Protein AF-A0A8X6QYH8-F1 (afdb_monomer_lite)

Foldseek 3Di:
DDDDDDPPDDPVNCLVVCVVQVAAEEEEADDDPDDPVVVVVSRHHYYYLYDDPPDDGDPVSVVVVVVCVVPTPGDYHYDYD

InterPro domains:
  IPR029021 Protein-tyrosine phosphatase-like [G3DSA:3.90.190.10] (4-81)
  IPR029021 Protein-tyrosine phosphatase-like [SSF52799] (4-81)
  IPR050561 Protein Tyrosine Phosphatase [PTHR23339] (9-81)

Organism: Nephila pilipes (NCBI:txid299642)

Structure (mmCIF, N/CA/C/O backbone):
data_AF-A0A8X6QYH8-F1
#
_entry.id   AF-A0A8X6QYH8-F1
#
loop_
_atom_site.group_PDB
_atom_site.id
_atom_site.type_symbol
_atom_site.label_atom_id
_atom_site.label_alt_id
_atom_site.label_comp_id
_atom_site.label_asym_id
_atom_site.label_entity_id
_atom_site.label_seq_id
_atom_site.pdbx_PDB_ins_code
_atom_site.Cartn_x
_atom_site.Cartn_y
_atom_site.Cartn_z
_atom_site.occupancy
_atom_site.B_iso_or_equiv
_atom_site.auth_seq_id
_atom_site.auth_comp_id
_atom_site.auth_asym_id
_atom_site.auth_atom_id
_atom_site.pdbx_PDB_model_num
ATOM 1 N N . MET A 1 1 ? 14.078 27.574 -19.742 1.00 38.06 1 ME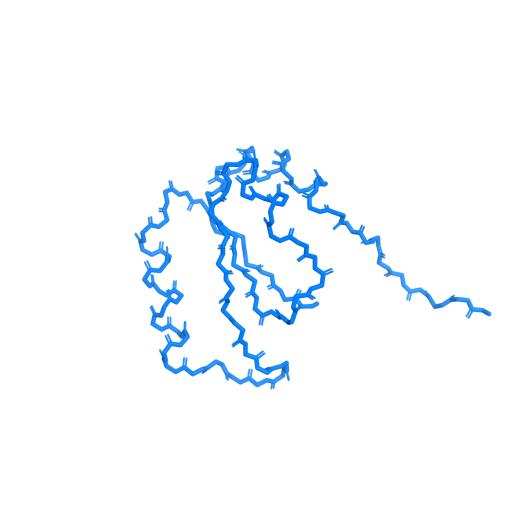T A N 1
ATOM 2 C CA . MET A 1 1 ? 12.659 27.239 -19.979 1.00 38.06 1 MET A CA 1
ATOM 3 C C . MET A 1 1 ? 12.323 26.004 -19.156 1.00 38.06 1 MET A C 1
ATOM 5 O O . MET A 1 1 ? 12.875 24.957 -19.469 1.00 38.06 1 MET A O 1
ATOM 9 N N . PRO A 1 2 ? 11.553 26.109 -18.061 1.00 42.69 2 PRO A N 1
ATOM 10 C CA . PRO A 1 2 ? 11.166 24.943 -17.278 1.00 42.69 2 PRO A CA 1
ATOM 11 C C . PRO A 1 2 ? 9.972 24.244 -17.943 1.00 42.69 2 PRO A C 1
ATOM 13 O O . PRO A 1 2 ? 9.059 24.895 -18.445 1.00 42.69 2 PRO A O 1
ATOM 16 N N . PHE A 1 3 ? 10.021 22.916 -17.989 1.00 44.19 3 PHE A N 1
ATOM 17 C CA . PHE A 1 3 ? 9.008 22.061 -18.601 1.00 44.19 3 PHE A CA 1
ATOM 18 C C . PHE A 1 3 ? 7.691 22.070 -17.791 1.00 44.19 3 PHE A C 1
ATOM 20 O O . PHE A 1 3 ? 7.713 21.959 -16.566 1.00 44.19 3 PHE A O 1
ATOM 27 N N . LEU A 1 4 ? 6.556 22.179 -18.499 1.00 47.34 4 LEU A N 1
ATOM 28 C CA . LEU A 1 4 ? 5.199 21.738 -18.107 1.00 47.34 4 LEU A CA 1
ATOM 29 C C . LEU A 1 4 ? 5.280 20.357 -17.409 1.00 47.34 4 LEU A C 1
ATOM 31 O O . LEU A 1 4 ? 6.038 19.510 -17.862 1.00 47.34 4 LEU A O 1
ATOM 35 N N . GLY A 1 5 ? 4.545 19.977 -16.368 1.00 44.84 5 GLY A N 1
ATOM 36 C CA . GLY A 1 5 ? 3.338 20.510 -15.762 1.00 44.84 5 GLY A CA 1
ATOM 37 C C . GLY A 1 5 ? 2.655 19.352 -15.026 1.00 44.84 5 GLY A C 1
ATOM 38 O O . GLY A 1 5 ? 1.939 18.589 -15.651 1.00 44.84 5 GLY A O 1
ATOM 39 N N . TYR A 1 6 ? 2.901 19.212 -13.723 1.00 44.50 6 TYR A N 1
ATOM 40 C CA . TYR A 1 6 ? 2.045 18.484 -12.778 1.00 44.50 6 TYR A CA 1
ATOM 41 C C . TYR A 1 6 ? 2.230 19.150 -11.415 1.00 44.50 6 TYR A C 1
ATOM 43 O O . TYR A 1 6 ? 3.379 19.349 -11.004 1.00 44.50 6 TYR A O 1
ATOM 51 N N . PRO A 1 7 ? 1.160 19.525 -10.697 1.00 51.81 7 PRO A N 1
ATOM 52 C CA . PRO A 1 7 ? 1.313 19.898 -9.304 1.00 51.81 7 PRO A CA 1
ATOM 53 C C . PRO A 1 7 ? 1.898 18.684 -8.585 1.00 51.81 7 PRO A C 1
ATOM 55 O O . PRO A 1 7 ? 1.336 17.589 -8.647 1.00 51.81 7 PRO A O 1
ATOM 58 N N . LEU A 1 8 ? 3.042 18.857 -7.924 1.00 53.88 8 LEU A N 1
ATOM 59 C CA . LEU A 1 8 ? 3.571 17.839 -7.029 1.00 53.88 8 LEU A CA 1
ATOM 60 C C . LEU A 1 8 ? 2.631 17.794 -5.818 1.00 53.88 8 LEU A C 1
ATOM 62 O O . LEU A 1 8 ? 2.837 18.491 -4.827 1.00 53.88 8 LEU A O 1
ATOM 66 N N . HIS A 1 9 ? 1.527 17.060 -5.943 1.00 63.81 9 HIS A N 1
ATOM 67 C CA . HIS A 1 9 ? 0.555 16.934 -4.874 1.00 63.81 9 HIS A CA 1
ATOM 68 C C . HIS A 1 9 ? 1.211 16.155 -3.746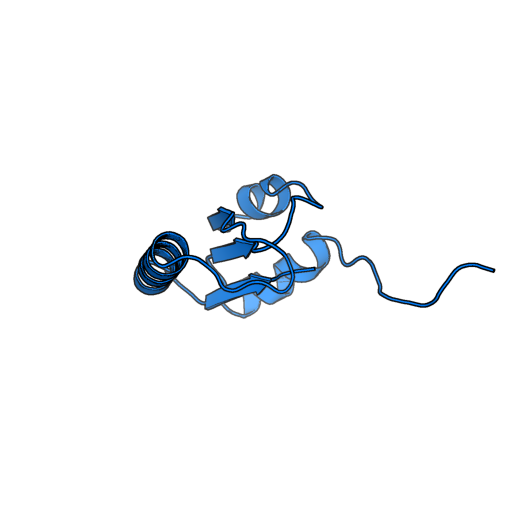 1.00 63.81 9 HIS A C 1
ATOM 70 O O . HIS A 1 9 ? 1.484 14.958 -3.848 1.00 63.81 9 HIS A O 1
ATOM 76 N N . SER A 1 10 ? 1.514 16.873 -2.676 1.00 73.25 10 SER A N 1
ATOM 77 C CA . SER A 1 10 ? 2.069 16.279 -1.481 1.00 73.25 10 SER A CA 1
ATOM 78 C C . SER A 1 10 ? 1.029 15.331 -0.854 1.00 73.25 10 SER A C 1
ATOM 80 O O . SER A 1 10 ? -0.176 15.547 -1.038 1.00 73.25 10 SER A O 1
ATOM 82 N N . PRO A 1 11 ? 1.450 14.283 -0.121 1.00 73.62 11 PRO A N 1
ATOM 83 C CA . PRO A 1 11 ? 0.549 13.355 0.569 1.00 73.62 11 PRO A CA 1
ATOM 84 C C . PRO A 1 11 ? -0.607 14.043 1.309 1.00 73.62 11 PRO A C 1
ATOM 86 O O . PRO A 1 11 ? -1.741 13.573 1.268 1.00 73.62 11 PRO A O 1
ATOM 89 N N . GLU A 1 12 ? -0.339 15.205 1.904 1.00 80.81 12 GLU A N 1
ATOM 90 C CA . GLU A 1 12 ? -1.282 16.012 2.677 1.00 80.81 12 GLU A CA 1
ATOM 91 C C . GLU A 1 12 ? -2.487 16.493 1.858 1.00 80.81 12 GLU A C 1
ATOM 93 O O . GLU A 1 12 ? -3.586 16.608 2.397 1.00 80.81 12 GLU A O 1
ATOM 98 N N . SER A 1 13 ? -2.316 16.694 0.548 1.00 84.81 13 SER A N 1
ATOM 99 C CA . SER A 1 13 ? -3.406 17.082 -0.358 1.00 84.81 13 SER A CA 1
ATOM 100 C C . SER A 1 13 ? -4.461 15.978 -0.507 1.00 84.81 13 SER A C 1
ATOM 102 O O . SER A 1 13 ? -5.627 16.265 -0.770 1.00 84.81 13 SER A O 1
ATOM 104 N N . TYR A 1 14 ? -4.070 14.713 -0.320 1.00 87.12 14 TYR A N 1
ATOM 105 C CA . TYR A 1 14 ? -4.942 13.554 -0.523 1.00 87.12 14 TYR A CA 1
ATOM 106 C C . TYR A 1 14 ? -5.638 13.087 0.755 1.00 87.12 14 TYR A C 1
ATOM 108 O O . TYR A 1 14 ? -6.705 12.479 0.680 1.00 87.12 14 TYR A O 1
ATOM 116 N N . ILE A 1 15 ? -5.082 13.396 1.931 1.00 90.81 15 ILE A N 1
ATOM 117 C CA . ILE A 1 15 ? -5.594 12.926 3.228 1.00 90.81 15 ILE A CA 1
ATOM 118 C C . ILE A 1 15 ? -7.086 13.252 3.433 1.00 90.81 15 ILE A C 1
ATOM 120 O O . ILE A 1 15 ? -7.830 12.336 3.798 1.00 90.81 15 ILE A O 1
ATOM 124 N N . PRO A 1 16 ? -7.578 14.488 3.183 1.00 92.94 16 PRO A N 1
ATOM 125 C CA . PRO A 1 16 ? -8.995 14.801 3.377 1.00 92.94 16 PRO A CA 1
ATOM 126 C C . PRO A 1 16 ? -9.901 13.980 2.456 1.00 92.94 16 PRO A C 1
ATOM 128 O O . PRO A 1 16 ? -10.947 13.486 2.879 1.00 92.94 16 PRO A O 1
ATOM 131 N N . TYR A 1 17 ? -9.478 13.795 1.203 1.00 94.31 17 TYR A N 1
ATOM 132 C CA . TYR A 1 17 ? -10.216 13.011 0.219 1.00 94.31 17 TYR A CA 1
ATOM 133 C C . TYR A 1 17 ? -10.245 11.526 0.599 1.00 94.31 17 TYR A C 1
ATOM 135 O O . TYR A 1 17 ? -11.315 10.919 0.593 1.00 94.31 17 TYR A O 1
ATOM 143 N N . PHE A 1 18 ? -9.104 10.958 0.991 1.00 95.69 18 PHE A N 1
ATOM 144 C CA . PHE A 1 18 ? -8.979 9.564 1.418 1.00 95.69 18 PHE A CA 1
ATOM 145 C C . PHE A 1 18 ? -9.845 9.257 2.638 1.00 95.69 18 PHE A C 1
ATOM 147 O O . PHE A 1 18 ? -10.586 8.277 2.621 1.00 95.69 18 PHE A O 1
ATOM 154 N N . ARG A 1 19 ? -9.854 10.134 3.648 1.00 93.69 19 ARG A N 1
ATOM 155 C CA . ARG A 1 19 ? -10.745 9.975 4.807 1.00 93.69 19 ARG A CA 1
ATOM 156 C C . ARG A 1 19 ? -12.218 10.024 4.412 1.00 93.69 19 ARG A C 1
ATOM 158 O O . ARG A 1 19 ? -12.984 9.163 4.831 1.00 93.69 19 ARG A O 1
ATOM 165 N N . LYS A 1 20 ? -12.611 10.990 3.571 1.00 96.06 20 LYS A N 1
ATOM 166 C CA . LYS A 1 20 ? -14.002 11.128 3.106 1.00 96.06 20 LYS A CA 1
ATOM 167 C C . LYS A 1 20 ? -14.498 9.888 2.351 1.00 96.06 20 LYS A C 1
ATOM 169 O O . LYS A 1 20 ? -15.678 9.569 2.439 1.00 96.06 20 LYS A O 1
ATOM 174 N N . HIS A 1 21 ? -13.612 9.196 1.636 1.00 96.69 21 HIS A N 1
ATOM 175 C CA . HIS A 1 21 ? -13.946 8.010 0.839 1.00 96.69 21 HIS A CA 1
ATOM 176 C C . HIS A 1 21 ? -13.579 6.691 1.528 1.00 96.69 21 HIS A C 1
ATOM 178 O O . HIS A 1 21 ? -13.509 5.658 0.867 1.00 96.69 21 HIS A O 1
ATOM 184 N N . ASN A 1 22 ? -13.355 6.715 2.847 1.00 96.25 22 ASN A N 1
ATOM 185 C CA . ASN A 1 22 ? -13.035 5.534 3.647 1.00 96.25 22 ASN A CA 1
ATOM 186 C C . ASN A 1 22 ? -11.849 4.725 3.087 1.00 96.25 22 ASN A C 1
ATOM 188 O O . ASN A 1 22 ? -11.872 3.495 3.072 1.00 96.25 22 ASN A O 1
ATOM 192 N N . VAL A 1 23 ? -10.818 5.408 2.587 1.00 97.62 23 VAL A N 1
ATOM 193 C CA . VAL A 1 23 ? -9.558 4.764 2.204 1.00 97.62 23 VAL A CA 1
ATOM 194 C C . VAL A 1 23 ? -8.831 4.353 3.477 1.00 97.62 23 VAL A C 1
ATOM 196 O O . VAL A 1 23 ? -8.575 5.190 4.340 1.00 97.62 23 VAL A O 1
ATOM 199 N N . SER A 1 24 ? -8.486 3.073 3.591 1.00 97.06 24 SER A N 1
ATOM 200 C CA . SER A 1 24 ? -7.726 2.545 4.729 1.00 97.06 24 SER A CA 1
ATOM 201 C C . SER A 1 24 ? -6.266 2.280 4.388 1.00 97.06 24 SER A C 1
ATOM 203 O O . SER A 1 24 ? -5.409 2.351 5.266 1.00 97.06 24 SER A O 1
ATOM 205 N N . THR A 1 25 ? -5.994 1.955 3.122 1.00 97.62 25 THR A N 1
ATOM 206 C CA . THR A 1 25 ? -4.717 1.380 2.696 1.00 97.62 25 THR A CA 1
ATOM 207 C C . THR A 1 25 ? -4.210 2.076 1.443 1.00 97.62 25 THR A C 1
ATOM 209 O O . THR A 1 25 ? -4.967 2.331 0.508 1.00 97.62 25 THR A O 1
ATOM 212 N N . ILE A 1 26 ? -2.916 2.373 1.412 1.00 96.00 26 ILE A N 1
ATOM 213 C CA . ILE A 1 26 ? -2.232 3.005 0.288 1.00 96.00 26 ILE A CA 1
ATOM 214 C C . ILE A 1 26 ? -1.141 2.058 -0.196 1.00 96.00 26 ILE A C 1
ATOM 216 O O . ILE A 1 26 ? -0.286 1.643 0.583 1.00 96.00 26 ILE A O 1
ATOM 220 N N . VAL A 1 27 ? -1.156 1.732 -1.486 1.00 96.06 27 VAL A N 1
ATOM 221 C CA . VAL A 1 27 ? -0.176 0.847 -2.120 1.00 96.06 27 VAL A CA 1
ATOM 222 C C . VAL A 1 27 ? 0.656 1.653 -3.111 1.00 96.06 27 VAL A C 1
ATOM 224 O O . VAL A 1 27 ? 0.124 2.269 -4.036 1.00 96.06 27 VAL A O 1
ATOM 227 N N . ARG A 1 28 ? 1.975 1.656 -2.919 1.00 93.88 28 ARG A N 1
ATOM 228 C CA . ARG A 1 28 ? 2.942 2.285 -3.821 1.00 93.88 28 ARG A CA 1
ATOM 229 C C . ARG A 1 28 ? 3.636 1.229 -4.675 1.00 93.88 28 ARG A C 1
ATOM 231 O O . ARG A 1 28 ? 4.243 0.314 -4.128 1.00 93.88 28 ARG A O 1
ATOM 238 N N . LEU A 1 29 ? 3.608 1.415 -5.995 1.00 91.62 29 LEU A N 1
ATOM 239 C CA . LEU A 1 29 ? 4.213 0.483 -6.957 1.00 91.62 29 LEU A CA 1
ATOM 240 C C . LEU A 1 29 ? 5.598 0.923 -7.469 1.00 91.62 29 LEU A C 1
ATOM 242 O O . LEU A 1 29 ? 6.349 0.118 -8.012 1.00 91.62 29 LEU A O 1
ATOM 246 N N . ASN A 1 30 ? 5.960 2.197 -7.288 1.00 83.81 30 ASN A N 1
ATOM 247 C CA . ASN A 1 30 ? 7.183 2.794 -7.8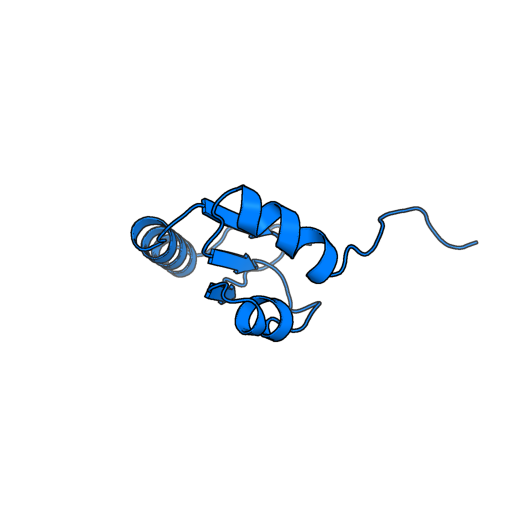30 1.00 83.81 30 ASN A CA 1
ATOM 248 C C . ASN A 1 30 ? 8.288 3.003 -6.781 1.00 83.81 30 ASN A C 1
ATOM 250 O O . ASN A 1 30 ? 8.109 2.830 -5.572 1.00 83.81 30 ASN A O 1
ATOM 254 N N . LYS A 1 31 ? 9.470 3.414 -7.261 1.00 77.62 31 LYS A N 1
ATOM 255 C CA . LYS A 1 31 ? 10.596 3.799 -6.401 1.00 77.62 31 LYS A CA 1
ATOM 256 C C . LYS A 1 31 ? 10.161 4.916 -5.446 1.00 77.62 31 LYS A C 1
ATOM 258 O O . LYS A 1 31 ? 9.424 5.821 -5.829 1.00 77.62 31 LYS A O 1
ATOM 263 N N . LYS A 1 32 ? 10.651 4.874 -4.204 1.00 73.81 32 LYS A N 1
ATOM 264 C CA . LYS A 1 32 ? 10.287 5.836 -3.154 1.00 73.81 32 LYS A CA 1
ATOM 265 C C . LYS A 1 32 ? 10.644 7.268 -3.573 1.00 73.81 32 LYS A C 1
ATOM 267 O O . LYS A 1 32 ? 11.815 7.633 -3.582 1.00 73.81 32 LYS A O 1
ATOM 272 N N . ILE A 1 33 ? 9.623 8.059 -3.900 1.00 70.75 33 ILE A N 1
ATOM 273 C CA . ILE A 1 33 ? 9.727 9.501 -4.196 1.00 70.75 33 ILE A CA 1
ATOM 274 C C . ILE A 1 33 ? 9.202 10.387 -3.050 1.00 70.75 33 ILE A C 1
ATOM 276 O O . ILE A 1 33 ? 9.357 11.602 -3.097 1.00 70.75 33 ILE A O 1
ATOM 280 N N . TYR A 1 34 ? 8.608 9.788 -2.008 1.00 74.31 34 TYR A N 1
ATOM 281 C CA . TYR A 1 34 ? 8.157 10.466 -0.785 1.00 74.31 34 TYR A CA 1
ATOM 282 C C . TYR A 1 34 ? 8.265 9.547 0.445 1.00 74.31 34 TYR A C 1
ATOM 284 O O . TYR A 1 34 ? 8.308 8.318 0.312 1.00 74.31 34 TYR A O 1
ATOM 292 N N . ASP A 1 35 ? 8.279 10.128 1.647 1.00 81.12 35 ASP A N 1
ATOM 293 C CA . ASP A 1 35 ? 8.282 9.368 2.902 1.00 81.12 35 ASP A CA 1
ATOM 294 C C . ASP A 1 35 ? 6.872 8.852 3.241 1.00 81.12 35 ASP A C 1
ATOM 296 O O . ASP A 1 35 ? 5.935 9.637 3.416 1.00 81.12 35 ASP A O 1
ATOM 300 N N . ALA A 1 36 ? 6.725 7.527 3.339 1.00 85.94 36 ALA A N 1
ATOM 301 C CA . ALA A 1 36 ? 5.471 6.860 3.689 1.00 85.94 36 ALA A CA 1
ATOM 302 C C . ALA A 1 36 ? 4.957 7.256 5.085 1.00 85.94 36 ALA A C 1
ATOM 304 O O . ALA A 1 36 ? 3.750 7.183 5.329 1.00 85.94 36 ALA A O 1
ATOM 305 N N . LYS A 1 37 ? 5.843 7.740 5.974 1.00 86.75 37 LYS A N 1
ATOM 306 C CA . LYS A 1 37 ? 5.484 8.195 7.326 1.00 86.75 37 LYS A CA 1
ATOM 307 C C . LYS A 1 37 ? 4.329 9.187 7.340 1.00 86.75 37 LYS A C 1
ATOM 309 O O . LYS A 1 37 ? 3.468 9.078 8.198 1.00 86.75 37 LYS A O 1
ATOM 314 N N . ARG A 1 38 ? 4.235 10.072 6.344 1.00 87.88 38 ARG A N 1
ATOM 315 C CA . ARG A 1 38 ? 3.161 11.079 6.254 1.00 87.88 38 ARG A CA 1
ATOM 316 C C . ARG A 1 38 ? 1.762 10.463 6.211 1.00 87.88 38 ARG A C 1
ATOM 318 O O . ARG A 1 38 ? 0.826 11.017 6.780 1.00 87.88 38 ARG A O 1
ATOM 325 N N . PHE A 1 39 ? 1.608 9.315 5.552 1.00 91.00 39 PHE A N 1
ATOM 326 C CA . PHE A 1 39 ? 0.340 8.589 5.522 1.00 91.00 39 PHE A CA 1
ATOM 327 C C . PHE A 1 39 ? 0.139 7.739 6.781 1.00 91.00 39 PHE A C 1
ATOM 329 O O . PHE A 1 39 ? -0.955 7.738 7.343 1.00 91.00 39 PHE A O 1
ATOM 336 N N . ILE A 1 40 ? 1.200 7.091 7.265 1.00 92.19 40 ILE A N 1
ATOM 337 C CA . ILE A 1 40 ? 1.158 6.258 8.477 1.00 92.19 40 ILE A CA 1
ATOM 338 C C . ILE A 1 40 ? 0.762 7.094 9.704 1.00 92.19 40 ILE A C 1
ATOM 340 O O . ILE A 1 40 ? -0.152 6.725 10.437 1.00 92.19 40 ILE A O 1
ATOM 344 N N . GLU A 1 41 ? 1.371 8.269 9.885 1.00 92.56 41 GLU A N 1
ATOM 345 C CA . GLU A 1 41 ? 1.061 9.221 10.964 1.00 92.56 41 GLU A CA 1
ATOM 346 C C . GLU A 1 41 ? -0.384 9.740 10.903 1.00 92.56 41 GLU A C 1
ATOM 348 O O . GLU A 1 41 ? -0.934 10.181 11.909 1.00 92.56 41 GLU A O 1
ATOM 353 N N . ASN A 1 42 ? -1.033 9.649 9.738 1.00 91.75 42 ASN A N 1
ATOM 354 C CA . ASN A 1 42 ? -2.427 10.041 9.541 1.00 91.75 42 ASN A CA 1
ATOM 355 C C . ASN A 1 42 ? -3.426 8.876 9.615 1.00 91.75 42 ASN A C 1
ATOM 357 O O . ASN A 1 42 ? -4.619 9.101 9.373 1.00 91.75 42 ASN A O 1
ATOM 361 N N . GLY A 1 43 ? -2.961 7.681 9.995 1.00 93.31 43 GLY A N 1
ATOM 362 C CA . GLY A 1 43 ? -3.789 6.505 10.265 1.00 93.31 43 GLY A CA 1
ATOM 363 C C . GLY A 1 43 ? -4.045 5.597 9.061 1.00 93.31 43 GLY A C 1
ATOM 364 O O . GLY A 1 43 ? -4.922 4.741 9.142 1.00 93.31 43 GLY A O 1
ATOM 365 N N . PHE A 1 44 ? -3.313 5.771 7.959 1.00 95.88 44 PHE A N 1
ATOM 366 C CA . PHE A 1 44 ? -3.402 4.881 6.799 1.00 95.88 44 PHE A CA 1
ATOM 367 C C . PHE A 1 44 ? -2.380 3.745 6.901 1.00 95.88 44 PHE A C 1
ATOM 369 O O . PHE A 1 44 ? -1.235 3.973 7.293 1.00 95.88 44 PHE A O 1
ATOM 376 N N . ASP A 1 45 ? -2.764 2.538 6.484 1.00 96.12 45 ASP A N 1
ATOM 377 C CA . ASP A 1 45 ? -1.787 1.484 6.197 1.00 96.12 45 ASP A CA 1
ATOM 378 C C . ASP A 1 45 ? -1.061 1.830 4.887 1.00 96.12 45 ASP A C 1
ATOM 380 O O . ASP A 1 45 ? -1.695 2.244 3.913 1.00 96.12 45 ASP A O 1
ATOM 384 N N . HIS A 1 46 ? 0.263 1.692 4.850 1.00 95.62 46 HIS A N 1
ATOM 385 C CA . HIS A 1 46 ? 1.069 2.003 3.668 1.00 95.62 46 HIS A CA 1
ATOM 386 C C . HIS A 1 46 ? 1.937 0.804 3.293 1.00 95.62 46 HIS A C 1
ATOM 388 O O . HIS A 1 46 ? 2.701 0.297 4.115 1.00 95.62 46 HIS A O 1
ATOM 394 N N . ARG A 1 47 ? 1.801 0.343 2.047 1.00 95.19 47 ARG A N 1
ATOM 395 C CA . ARG A 1 47 ? 2.472 -0.845 1.511 1.00 95.19 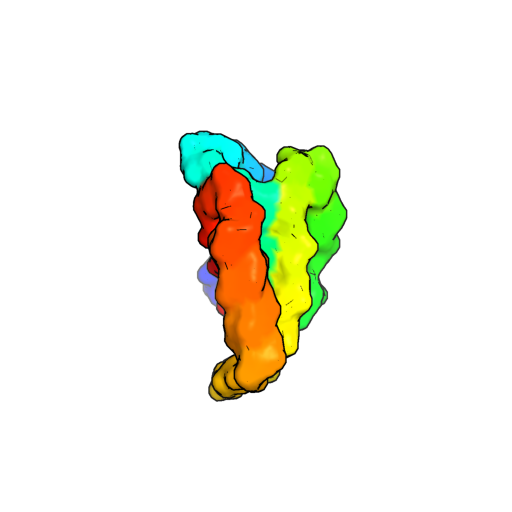47 ARG A CA 1
ATOM 396 C C . ARG A 1 47 ? 3.293 -0.482 0.283 1.00 95.19 47 ARG A C 1
ATOM 398 O O . ARG A 1 47 ? 2.809 0.190 -0.626 1.00 95.19 47 ARG A O 1
ATOM 405 N N . ASP A 1 48 ? 4.531 -0.959 0.250 1.00 93.25 48 ASP A N 1
ATOM 406 C CA . ASP A 1 48 ? 5.439 -0.802 -0.884 1.00 93.25 48 ASP A CA 1
ATOM 407 C C . ASP A 1 48 ? 5.492 -2.123 -1.668 1.00 93.25 48 ASP A C 1
ATOM 409 O O . ASP A 1 48 ? 6.108 -3.080 -1.210 1.00 93.25 48 ASP A O 1
ATOM 413 N N . LEU A 1 49 ? 4.880 -2.162 -2.854 1.00 92.81 49 LEU A N 1
ATOM 414 C CA . LEU A 1 49 ? 4.894 -3.303 -3.778 1.00 92.81 49 LEU A CA 1
ATOM 415 C C . LEU A 1 49 ? 5.669 -2.938 -5.048 1.00 92.81 49 LEU A C 1
ATOM 417 O O . LEU A 1 49 ? 5.102 -2.743 -6.121 1.00 92.81 49 LEU A O 1
ATOM 421 N N . PHE A 1 50 ? 6.981 -2.773 -4.901 1.00 90.69 50 PHE A N 1
ATOM 422 C CA . PHE A 1 50 ? 7.837 -2.276 -5.975 1.00 90.69 50 PHE A CA 1
ATOM 423 C C . PHE A 1 50 ? 8.052 -3.305 -7.094 1.00 90.69 50 PHE A C 1
ATOM 425 O O . PHE A 1 50 ? 8.505 -4.420 -6.837 1.00 90.69 50 PHE A O 1
ATOM 432 N N . PHE A 1 51 ? 7.845 -2.883 -8.342 1.00 90.19 51 PHE A N 1
ATOM 433 C CA . PHE A 1 51 ? 8.325 -3.578 -9.539 1.00 90.19 51 PHE A CA 1
ATOM 434 C C . PHE A 1 51 ? 8.862 -2.579 -10.577 1.00 90.19 51 PHE A C 1
ATOM 436 O O . PHE A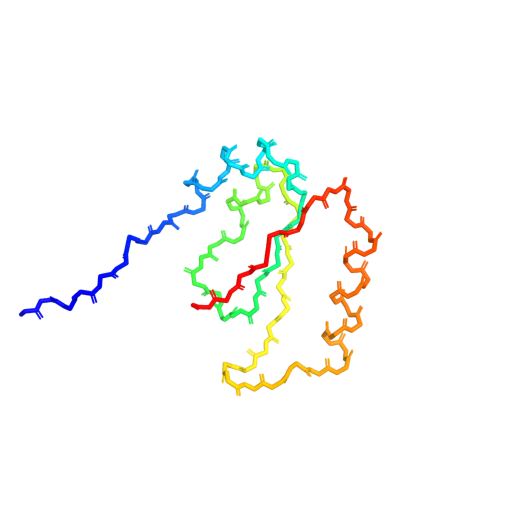 1 51 ? 8.800 -1.363 -10.385 1.00 90.19 51 PHE A O 1
ATOM 443 N N . ILE A 1 52 ? 9.480 -3.090 -11.645 1.00 86.75 52 ILE A N 1
ATOM 444 C CA . ILE A 1 52 ? 10.146 -2.262 -12.657 1.00 86.75 52 ILE A CA 1
ATOM 445 C C . ILE A 1 52 ? 9.095 -1.497 -13.475 1.00 86.75 52 ILE A C 1
ATOM 447 O O . ILE A 1 52 ? 8.095 -2.058 -13.912 1.00 86.75 52 ILE A O 1
ATOM 451 N N . ASP A 1 53 ? 9.337 -0.205 -13.697 1.00 83.94 53 ASP A N 1
ATOM 452 C CA . ASP A 1 53 ? 8.458 0.630 -14.519 1.00 83.94 53 ASP A CA 1
ATOM 453 C C . ASP A 1 53 ? 8.381 0.091 -15.958 1.00 83.94 53 ASP A C 1
ATOM 455 O O . ASP A 1 53 ? 9.400 -0.250 -16.560 1.00 83.94 53 ASP A O 1
ATOM 459 N N . GLY A 1 54 ? 7.166 -0.028 -16.491 1.00 81.69 54 GLY A N 1
ATOM 460 C CA . GLY A 1 54 ? 6.908 -0.655 -17.790 1.00 81.69 54 GLY A CA 1
ATOM 461 C C . GLY A 1 54 ? 7.041 -2.186 -17.827 1.00 81.69 54 GLY A C 1
ATOM 462 O O . GLY A 1 54 ? 6.923 -2.762 -18.908 1.00 81.69 54 GLY A O 1
ATOM 463 N N . SER A 1 55 ? 7.265 -2.860 -16.692 1.00 89.38 55 SER A N 1
ATOM 464 C CA . SER A 1 55 ? 7.240 -4.327 -16.603 1.00 89.38 55 SER A CA 1
ATOM 465 C C . SER A 1 55 ? 5.917 -4.851 -16.041 1.00 89.38 55 SER A C 1
ATOM 467 O O . SER A 1 55 ? 5.059 -4.100 -15.580 1.00 89.38 55 SER A O 1
ATOM 469 N N . THR A 1 56 ? 5.762 -6.175 -16.037 1.00 91.00 56 THR A N 1
ATOM 470 C CA . THR A 1 56 ? 4.706 -6.854 -15.280 1.00 91.00 56 THR A CA 1
ATOM 471 C C . THR A 1 56 ? 5.185 -7.163 -13.855 1.00 91.00 56 THR A C 1
ATOM 473 O O . THR A 1 56 ? 6.372 -7.462 -13.673 1.00 91.00 56 THR A O 1
ATOM 476 N N . PRO A 1 57 ? 4.307 -7.108 -12.838 1.00 92.88 57 PRO A N 1
ATOM 477 C CA . PRO A 1 57 ? 4.627 -7.596 -11.498 1.00 92.88 57 PRO A CA 1
ATOM 478 C C . PRO A 1 57 ? 4.856 -9.115 -11.514 1.00 92.88 57 PRO A C 1
ATOM 480 O O . PRO A 1 57 ? 4.352 -9.821 -12.387 1.00 92.88 57 PRO A O 1
ATOM 483 N N . SER A 1 58 ? 5.613 -9.629 -10.543 1.00 95.00 58 SER A N 1
ATOM 484 C CA . SER A 1 58 ? 5.749 -11.075 -10.338 1.00 95.00 58 SER A CA 1
ATOM 485 C C . SER A 1 58 ? 4.508 -11.657 -9.658 1.00 95.00 58 SER A C 1
ATOM 487 O O . SER A 1 58 ? 3.779 -10.943 -8.966 1.00 95.00 58 SER A O 1
ATOM 489 N N . ASP A 1 59 ? 4.312 -12.972 -9.766 1.00 96.00 59 ASP A N 1
ATOM 490 C CA . ASP A 1 59 ? 3.243 -13.685 -9.053 1.00 96.00 59 ASP A CA 1
ATOM 491 C C . ASP A 1 59 ? 3.262 -13.427 -7.542 1.00 96.00 59 ASP A C 1
ATOM 493 O O . ASP A 1 59 ? 2.209 -13.359 -6.913 1.00 96.00 59 ASP A O 1
ATOM 497 N N . THR A 1 60 ? 4.446 -13.250 -6.951 1.00 96.06 60 THR A N 1
ATOM 498 C CA . THR A 1 60 ? 4.591 -12.916 -5.529 1.00 96.06 60 THR A CA 1
ATOM 499 C C . THR A 1 60 ? 3.975 -11.557 -5.213 1.00 96.06 60 THR A C 1
ATOM 501 O O . THR A 1 60 ? 3.185 -11.456 -4.280 1.00 96.06 60 THR A O 1
ATOM 504 N N . ILE A 1 61 ? 4.281 -10.532 -6.015 1.00 94.94 61 ILE A N 1
ATOM 505 C CA . ILE A 1 61 ? 3.727 -9.180 -5.843 1.00 94.94 61 ILE A CA 1
ATOM 506 C C . ILE A 1 61 ? 2.213 -9.192 -6.070 1.00 94.94 61 ILE A C 1
ATOM 508 O O . ILE A 1 61 ? 1.471 -8.556 -5.324 1.00 94.94 61 ILE A O 1
ATOM 512 N N . MET A 1 62 ? 1.745 -9.945 -7.068 1.00 96.06 62 MET A N 1
ATOM 513 C CA . MET A 1 62 ? 0.315 -10.099 -7.340 1.00 96.06 62 MET A CA 1
ATOM 514 C C . MET A 1 62 ? -0.420 -10.744 -6.165 1.00 96.06 62 MET A C 1
ATOM 516 O O . MET A 1 62 ? -1.448 -10.231 -5.735 1.00 96.06 62 MET A O 1
ATOM 520 N N . ARG A 1 63 ? 0.115 -11.840 -5.613 1.00 97.50 63 ARG A N 1
ATOM 521 C CA . ARG A 1 63 ? -0.464 -12.507 -4.438 1.00 97.50 63 ARG A CA 1
ATOM 522 C C . ARG A 1 63 ? -0.458 -11.595 -3.218 1.00 97.50 63 ARG A C 1
ATOM 524 O O . ARG A 1 63 ? -1.468 -11.513 -2.537 1.00 97.50 63 ARG A O 1
ATOM 531 N N . GLU A 1 64 ? 0.632 -10.870 -2.980 1.00 97.31 64 GLU A N 1
ATOM 532 C CA . GLU A 1 64 ? 0.710 -9.912 -1.873 1.00 97.31 64 GLU A CA 1
ATOM 533 C C . GLU A 1 64 ? -0.321 -8.784 -2.020 1.00 97.31 64 GLU A C 1
ATOM 535 O O . GLU A 1 64 ? -0.982 -8.422 -1.047 1.00 97.31 64 GLU A O 1
ATOM 540 N N . PHE A 1 65 ? -0.522 -8.265 -3.235 1.00 97.38 65 PHE A N 1
ATOM 541 C CA . PHE A 1 65 ? -1.561 -7.272 -3.501 1.00 97.38 65 PHE A CA 1
ATOM 542 C C . PHE A 1 6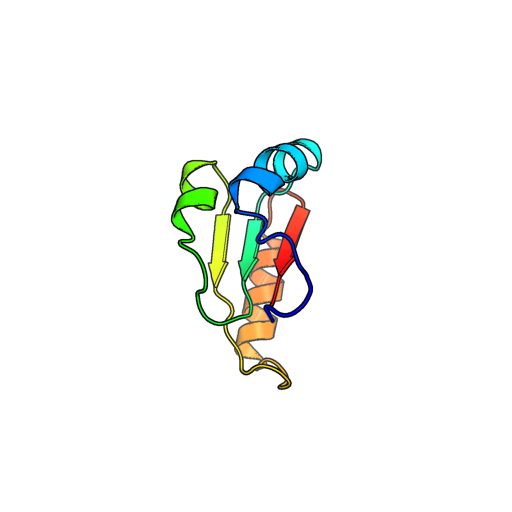5 ? -2.970 -7.814 -3.229 1.00 97.38 65 PHE A C 1
ATOM 544 O O . PHE A 1 65 ? -3.767 -7.120 -2.598 1.00 97.38 65 PHE A O 1
ATOM 551 N N . LEU A 1 66 ? -3.270 -9.040 -3.670 1.00 97.75 66 LEU A N 1
ATOM 552 C CA . LEU A 1 66 ? -4.556 -9.694 -3.400 1.00 97.75 66 LEU A CA 1
ATOM 553 C C . LEU A 1 66 ? -4.778 -9.872 -1.895 1.00 97.75 66 LEU A C 1
ATOM 555 O O . LEU A 1 66 ? -5.810 -9.459 -1.376 1.00 97.75 66 LEU A O 1
ATOM 559 N N . ASP A 1 67 ? -3.770 -10.368 -1.181 1.00 98.06 67 ASP A N 1
ATOM 560 C CA . ASP A 1 67 ? -3.784 -10.522 0.273 1.00 98.06 67 ASP A CA 1
ATOM 561 C C . ASP A 1 67 ? -4.043 -9.196 1.006 1.00 98.06 67 ASP A C 1
ATOM 563 O O . ASP A 1 67 ? -4.795 -9.152 1.982 1.00 98.06 67 ASP A O 1
ATOM 567 N N . ILE A 1 68 ? -3.407 -8.107 0.558 1.00 97.25 68 ILE A N 1
ATOM 568 C CA . ILE A 1 68 ? -3.642 -6.758 1.087 1.00 97.25 68 ILE A CA 1
ATOM 569 C C . ILE A 1 68 ? -5.077 -6.325 0.795 1.00 97.25 68 ILE A C 1
ATOM 571 O O . ILE A 1 68 ? -5.732 -5.757 1.672 1.00 97.25 68 ILE A O 1
ATOM 575 N N . ALA A 1 69 ? -5.563 -6.587 -0.418 1.00 97.00 69 ALA A N 1
ATOM 576 C CA . ALA A 1 69 ? -6.874 -6.143 -0.848 1.00 97.00 69 ALA A CA 1
ATOM 577 C C . ALA A 1 69 ? -8.015 -6.837 -0.107 1.00 97.00 69 ALA A C 1
ATOM 579 O O . ALA A 1 69 ? -8.958 -6.178 0.324 1.00 97.00 69 ALA A O 1
ATOM 580 N N . GLU A 1 70 ? -7.888 -8.140 0.123 1.00 97.44 70 GLU A N 1
ATOM 581 C CA . GLU A 1 70 ? -8.854 -8.936 0.879 1.00 97.44 70 GLU A CA 1
ATOM 582 C C . GLU A 1 70 ? -8.898 -8.561 2.369 1.00 97.44 70 GLU A C 1
ATOM 584 O O . GLU A 1 70 ? -9.939 -8.688 3.013 1.00 97.44 70 GLU A O 1
ATOM 589 N N . LYS A 1 71 ? -7.783 -8.074 2.932 1.00 96.69 71 LYS A N 1
ATOM 590 C CA . LYS A 1 71 ? -7.668 -7.686 4.352 1.00 96.69 71 LYS A CA 1
ATOM 591 C C . LYS A 1 71 ? -7.933 -6.197 4.603 1.00 96.69 71 LYS A C 1
ATOM 593 O O . LYS A 1 71 ? -7.957 -5.770 5.763 1.00 96.69 71 LYS A O 1
ATOM 598 N N . ALA A 1 72 ? -8.097 -5.389 3.554 1.00 96.50 72 ALA A N 1
ATOM 599 C CA . ALA A 1 72 ? -8.315 -3.954 3.684 1.00 96.50 72 ALA A CA 1
ATOM 600 C C . ALA A 1 72 ? -9.661 -3.660 4.367 1.00 96.50 72 ALA A C 1
ATOM 602 O O . ALA A 1 72 ? -10.699 -4.225 4.034 1.00 96.50 72 ALA A O 1
ATOM 603 N N . LYS A 1 73 ? -9.651 -2.735 5.334 1.00 95.75 73 LYS A N 1
ATOM 604 C CA . LYS A 1 73 ? -10.853 -2.338 6.095 1.00 95.75 73 LYS A CA 1
ATOM 605 C C . LYS A 1 73 ? -11.739 -1.340 5.340 1.00 95.75 73 LYS A C 1
ATOM 607 O O . LYS A 1 73 ? -12.834 -1.020 5.795 1.00 95.75 73 LYS A O 1
ATOM 612 N N . GLY A 1 74 ? -11.244 -0.813 4.226 1.00 95.94 74 GLY A N 1
ATOM 613 C CA . GLY A 1 74 ? -11.898 0.188 3.401 1.00 95.94 74 GLY A CA 1
ATOM 614 C C . GLY A 1 74 ? -11.301 0.215 1.998 1.00 95.94 74 GLY A C 1
ATOM 615 O O . GLY A 1 74 ? -10.709 -0.760 1.538 1.00 95.94 74 GLY A O 1
ATOM 616 N N . ALA A 1 75 ? -11.458 1.342 1.309 1.00 97.38 75 ALA A N 1
ATOM 617 C CA . ALA A 1 75 ? -10.918 1.523 -0.029 1.00 97.38 75 ALA A CA 1
ATOM 618 C C . ALA A 1 75 ? -9.379 1.513 -0.031 1.00 97.38 75 ALA A C 1
ATOM 620 O O . ALA A 1 75 ? -8.720 1.855 0.959 1.00 97.38 75 ALA A O 1
ATOM 621 N N . ILE A 1 76 ? -8.811 1.148 -1.179 1.00 97.69 76 ILE A N 1
ATOM 622 C CA . ILE A 1 76 ? -7.367 1.064 -1.390 1.00 97.69 76 ILE A CA 1
ATOM 623 C C . ILE A 1 76 ? -6.978 2.090 -2.443 1.00 97.69 76 ILE A C 1
ATOM 625 O O . ILE A 1 76 ? -7.509 2.080 -3.552 1.00 97.69 76 ILE A O 1
ATOM 629 N N . ALA A 1 77 ? -6.040 2.969 -2.103 1.00 96.44 77 ALA A N 1
ATOM 630 C CA . ALA A 1 77 ? -5.459 3.911 -3.048 1.00 96.44 77 ALA A CA 1
ATOM 631 C C . ALA A 1 77 ? -4.139 3.348 -3.588 1.00 96.44 77 ALA A C 1
ATOM 633 O O . ALA A 1 77 ? -3.154 3.239 -2.859 1.00 96.44 77 ALA A O 1
ATOM 634 N N . VAL A 1 78 ? -4.118 2.990 -4.869 1.00 95.25 78 VAL A N 1
ATOM 635 C CA . VAL A 1 78 ? -2.930 2.460 -5.553 1.00 95.25 78 VAL A CA 1
ATOM 636 C C . VAL A 1 78 ? -2.340 3.549 -6.443 1.00 95.25 78 VAL A C 1
ATOM 638 O O . VAL A 1 78 ? -3.083 4.212 -7.165 1.00 95.25 78 VAL A O 1
ATOM 641 N N . HIS A 1 79 ? -1.022 3.751 -6.411 1.00 91.19 79 HIS A N 1
ATOM 642 C CA . HIS A 1 79 ? -0.357 4.717 -7.295 1.00 91.19 79 HIS A CA 1
ATOM 643 C C . HIS A 1 79 ? 1.021 4.239 -7.775 1.00 91.19 79 HIS A C 1
ATOM 645 O O . HIS A 1 79 ? 1.713 3.460 -7.108 1.00 91.19 79 HIS A O 1
ATOM 651 N N . CYS A 1 80 ? 1.398 4.733 -8.955 1.00 86.31 80 CYS A N 1
ATOM 652 C CA . CYS A 1 80 ? 2.723 4.614 -9.560 1.00 86.31 80 CYS A CA 1
ATOM 653 C C . CYS A 1 80 ? 3.288 6.028 -9.828 1.00 86.31 80 CYS A C 1
ATOM 655 O O . CYS A 1 80 ? 2.822 6.997 -9.230 1.00 86.31 80 CYS A O 1
ATOM 657 N N . LYS A 1 81 ? 4.330 6.142 -10.662 1.00 78.69 81 LYS A N 1
ATOM 658 C CA . LYS A 1 81 ? 4.892 7.429 -11.093 1.00 78.69 81 LYS A CA 1
ATOM 659 C C . LYS A 1 81 ? 3.926 8.196 -11.996 1.00 78.69 81 LYS A C 1
ATOM 661 O O . LYS A 1 81 ? 3.209 7.533 -12.773 1.00 78.69 81 LYS A O 1
#

pLDDT: mean 86.43, std 15.34, range [38.06, 98.06]

Secondary structure (DSSP, 8-state):
----------HHHHHHHHHHTTEEEEEE-SS--S-THHHHTTT-EEEE----TTSPPPHHHHHHHHHHHHH-SSEEEEE--

Radius of gyration: 13.92 Å; chains: 1; bounding box: 27×41×31 Å

Sequence (81 aa):
MPFLGYPLHSPESYIPYFRKHNVSTIVRLNKKIYDAKRFIENGFDHRDLFFIDGSTPSDTIMREFLDIAEKAKGAIAVHCK